Protein 3S6F (pdb70)

B-factor: mean 16.77, std 8.72, range [6.76, 51.83]

Sequence (139 aa):
TQRRSLADDIQFQTTLEGVTPAQLGGFFEEGWPNPPTPETLWRRILDRRAAVFVLARTPDGQVIIGFVNALSDGILAASSIPLLEVQAAGGWRSLGLLGSELRRVLTELGDDLLYVDLSSCDDDDDVVVPFYERRLGLKRRANAFLRRYDNQAGIPA

CATH classification: 3.40.630.30

Nearest PDB structures (foldseek):
  3s6f-assembly1_A-2  TM=1.007E+00  e=1.591E-28  Deinococcus radiodurans
  7dai-assembly1_A-2  TM=8.221E-01  e=1.311E-08  Oryza sativa Japonica Group
  7dal-assembly1_B  TM=7.891E-01  e=8.339E-09  Oryza sativa Japonica Group
  7dai-assembly2_C  TM=7.968E-01  e=1.229E-08  Oryza sativa Japonica Group
  7daj-assembly1_B  TM=7.689E-01  e=3.691E-08  Oryza sativa Japonica Group

Structure (mmCIF, N/CA/C/O backbone):
data_3S6F
#
_entry.id   3S6F
#
_cell.length_a   75.168
_cell.length_b   102.524
_cell.length_c   51.511
_cell.angle_alpha   90.000
_cell.angle_beta   90.000
_cell.angle_gamma   90.000
#
_symmetry.space_group_name_H-M   'C 2 2 21'
#
loop_
_entity.id
_entity.type
_entity.pdbx_description
1 polymer 'Hypothetical acetyltransferase'
2 non-polymer 'COENZYME A'
3 non-polymer 'CALCIUM ION'
4 water water
#
loop_
_atom_site.group_PDB
_atom_site.id
_atom_site.type_symbol
_atom_site.label_atom_id
_atom_site.label_alt_id
_atom_site.label_comp_id
_atom_site.label_asym_id
_atom_site.label_entity_id
_atom_site.label_seq_id
_atom_site.pdbx_PDB_ins_code
_atom_site.Cartn_x
_atom_site.Cartn_y
_atom_site.Cartn_z
_atom_site.occupancy
_atom_site.B_iso_or_equiv
_atom_site.auth_seq_id
_atom_site.auth_comp_id
_atom_site.auth_asym_id
_atom_site.auth_atom_id
_atom_site.pdbx_PDB_model_num
ATOM 14 N N . THR A 1 3 ? 13.459 27.127 12.581 1.00 28.49 2 THR A N 1
ATOM 15 C CA . THR A 1 3 ? 14.614 26.183 12.733 1.00 23.43 2 THR A CA 1
ATOM 16 C C . THR A 1 3 ? 15.894 26.591 11.965 1.00 22.42 2 THR A C 1
ATOM 17 O O . THR A 1 3 ? 16.997 26.542 12.534 1.00 19.98 2 THR A O 1
ATOM 21 N N . GLN A 1 4 ? 15.763 27.009 10.699 1.00 22.10 3 GLN A N 1
ATOM 22 C CA . GLN A 1 4 ? 16.923 27.382 9.907 1.00 23.29 3 GLN A CA 1
ATOM 23 C C . GLN A 1 4 ? 17.654 28.587 10.540 1.00 23.11 3 GLN A C 1
ATOM 24 O O . GLN A 1 4 ? 17.014 29.534 11.069 1.00 25.20 3 GLN A O 1
ATOM 30 N N . ARG A 1 5 ? 18.988 28.502 10.529 1.00 21.41 4 ARG A N 1
ATOM 31 C CA A ARG A 1 5 ? 19.882 29.539 11.123 0.50 22.78 4 ARG A CA 1
ATOM 32 C CA B ARG A 1 5 ? 19.847 29.549 11.122 0.50 22.48 4 ARG A CA 1
ATOM 33 C C . ARG A 1 5 ? 21.122 29.665 10.307 1.00 23.57 4 ARG A C 1
ATOM 34 O O . ARG A 1 5 ? 21.602 28.668 9.753 1.00 25.14 4 ARG A O 1
ATOM 49 N N . SER A 1 6 ? 21.724 30.843 10.352 1.00 24.90 5 SER A N 1
ATOM 50 C CA . SER A 1 6 ? 23.096 31.007 9.866 1.00 26.94 5 SER A CA 1
ATOM 51 C C . SER A 1 6 ? 23.873 31.960 10.747 1.00 25.34 5 SER A C 1
ATOM 52 O O . SER A 1 6 ? 23.316 32.994 11.159 1.00 25.32 5 SER A O 1
ATOM 55 N N . LEU A 1 7 ? 25.147 31.655 11.031 1.00 24.62 6 LEU A N 1
ATOM 56 C CA . LEU A 1 7 ? 25.974 32.605 11.771 1.00 24.30 6 LEU A CA 1
ATOM 57 C C . LEU A 1 7 ? 26.393 33.755 10.896 1.00 24.04 6 LEU A C 1
ATOM 58 O O . LEU A 1 7 ? 26.990 34.689 11.377 1.00 22.70 6 LEU A O 1
ATOM 63 N N . ALA A 1 8 ? 26.091 33.722 9.610 1.00 23.78 7 ALA A N 1
ATOM 64 C C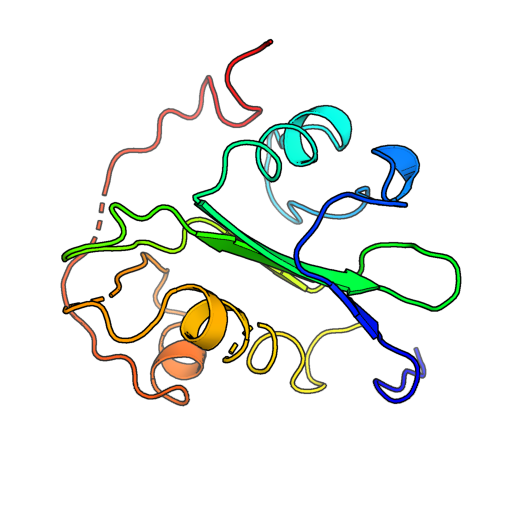A . ALA A 1 8 ? 26.640 34.741 8.747 1.00 24.86 7 ALA A CA 1
ATOM 65 C C . ALA A 1 8 ? 26.263 36.151 9.137 1.00 25.99 7 ALA A C 1
ATOM 66 O O . ALA A 1 8 ? 27.066 37.026 8.899 1.00 28.88 7 ALA A O 1
ATOM 68 N N A ASP A 1 9 ? 25.071 36.421 9.672 0.50 26.01 8 ASP A N 1
ATOM 69 N N B ASP A 1 9 ? 25.084 36.301 9.732 0.50 25.57 8 ASP A N 1
ATOM 70 C CA A ASP A 1 9 ? 24.728 37.784 10.167 0.50 26.07 8 ASP A CA 1
ATOM 71 C CA B ASP A 1 9 ? 24.562 37.583 10.133 0.50 25.30 8 ASP A CA 1
ATOM 72 C C A ASP A 1 9 ? 24.619 37.771 11.732 0.50 24.28 8 ASP A C 1
ATOM 73 C C B ASP A 1 9 ? 25.043 38.040 11.525 0.50 22.96 8 ASP A C 1
ATOM 74 O O A ASP A 1 9 ? 23.666 38.274 12.373 0.50 24.34 8 ASP A O 1
ATOM 75 O O B ASP A 1 9 ? 24.912 39.233 11.812 0.50 21.67 8 ASP A O 1
ATOM 84 N N . ILE A 1 10 ? 25.565 37.106 12.349 1.00 21.68 9 ILE A N 1
ATOM 85 C CA . ILE A 1 10 ? 25.820 37.333 13.781 1.00 18.23 9 ILE A CA 1
ATOM 86 C C . ILE A 1 10 ? 26.979 38.268 13.854 1.00 17.66 9 ILE A C 1
ATOM 87 O O . ILE A 1 10 ? 28.005 38.079 13.163 1.00 20.27 9 ILE A O 1
ATOM 92 N N . GLN A 1 11 ? 26.823 39.283 14.691 1.00 15.88 10 GLN A N 1
ATOM 93 C CA . GLN A 1 11 ? 27.864 40.226 14.999 1.00 16.48 10 GLN A CA 1
ATOM 94 C C . GLN A 1 11 ? 28.281 40.116 16.446 1.00 13.04 10 GLN A C 1
ATOM 95 O O . GLN A 1 11 ? 27.474 39.789 17.303 1.00 14.50 10 GLN A O 1
ATOM 101 N N . PHE A 1 12 ? 29.528 40.457 16.720 1.00 12.37 11 PHE A N 1
ATOM 102 C CA . PHE A 1 12 ? 30.089 40.357 18.069 1.00 11.55 11 PHE A CA 1
ATOM 103 C C . PHE A 1 12 ? 30.493 41.723 18.562 1.00 11.21 11 PHE A C 1
ATOM 104 O O . PHE A 1 12 ? 30.962 42.579 17.785 1.00 13.46 11 PHE A O 1
ATOM 112 N N . GLN A 1 13 ? 30.366 41.935 19.872 1.00 10.38 12 GLN A N 1
ATOM 113 C CA . GLN A 1 13 ? 30.844 43.147 20.496 1.00 10.14 12 GLN A CA 1
ATOM 114 C C . GLN A 1 13 ? 31.265 42.860 21.930 1.00 9.41 12 GLN A C 1
ATOM 115 O O . GLN A 1 13 ? 30.838 41.875 22.527 1.00 9.46 12 GLN A O 1
ATOM 121 N N . THR A 1 14 ? 32.078 43.767 22.463 1.00 9.17 13 THR A N 1
ATOM 122 C CA . THR A 1 14 ? 32.673 43.630 23.775 1.00 9.53 13 THR A CA 1
ATOM 123 C C . THR A 1 14 ? 32.350 44.810 24.685 1.00 9.60 13 THR A C 1
ATOM 124 O O . THR A 1 14 ? 33.009 45.024 25.702 1.00 10.34 13 THR A O 1
ATOM 128 N N . THR A 1 15 ? 31.313 45.571 24.326 1.00 9.99 14 THR A N 1
ATOM 129 C CA . THR A 1 15 ? 30.793 46.650 25.139 1.00 10.57 14 THR A CA 1
ATOM 130 C C . THR A 1 15 ? 29.277 46.492 25.235 1.00 9.69 14 THR A C 1
ATOM 131 O O . THR A 1 15 ? 28.672 45.721 24.494 1.00 10.04 14 THR A O 1
ATOM 135 N N . LEU A 1 16 ? 28.666 47.257 26.127 1.00 9.95 15 LEU A N 1
ATOM 136 C CA . LEU A 1 16 ? 27.229 47.343 26.248 1.00 10.52 15 LEU A CA 1
ATOM 137 C C . LEU A 1 16 ? 26.638 48.485 25.421 1.00 10.18 15 LEU A C 1
ATOM 138 O O . LEU A 1 16 ? 25.463 48.781 25.529 1.00 11.16 15 LEU A O 1
ATOM 143 N N . GLU A 1 17 ? 27.437 49.161 24.579 1.00 11.27 16 GLU A N 1
ATOM 144 C CA . GLU A 1 17 ? 26.888 50.239 23.745 1.00 11.23 16 GLU A CA 1
ATOM 145 C C . GLU A 1 17 ? 25.845 49.654 22.809 1.00 11.33 16 GLU A C 1
ATOM 146 O O . GLU A 1 17 ? 26.107 48.709 22.092 1.00 13.29 16 GLU A O 1
ATOM 152 N N . GLY A 1 18 ? 24.649 50.220 22.837 1.00 11.17 17 GLY A N 1
ATOM 153 C CA . GLY A 1 18 ? 23.591 49.736 21.972 1.00 11.96 17 GLY A CA 1
ATOM 154 C C . GLY A 1 18 ? 22.883 48.491 22.458 1.00 12.17 17 GLY A C 1
ATOM 155 O O . GLY A 1 18 ? 22.068 47.923 21.722 1.00 14.72 17 GLY A O 1
ATOM 156 N N . VAL A 1 19 ? 23.159 48.050 23.687 1.00 11.04 18 VAL A N 1
ATOM 157 C CA . VAL A 1 19 ? 22.517 46.864 24.262 1.00 11.00 18 VAL A CA 1
ATOM 158 C C . VAL A 1 19 ? 21.656 47.278 25.437 1.00 11.52 18 VAL A C 1
ATOM 159 O O . VAL A 1 19 ? 22.149 47.885 26.400 1.00 12.40 18 VAL A O 1
ATOM 163 N N . THR A 1 20 ? 20.371 46.952 25.362 1.00 12.75 19 THR A N 1
ATOM 164 C CA . THR A 1 20 ? 19.469 47.209 26.454 1.00 14.08 19 THR A CA 1
ATOM 165 C C . THR A 1 20 ? 19.161 45.921 27.211 1.00 13.02 19 THR A C 1
ATOM 166 O O . THR A 1 20 ? 19.337 44.835 26.679 1.00 12.77 19 THR A O 1
ATOM 170 N N . PRO A 1 21 ? 18.598 46.036 28.421 1.00 13.51 20 PRO A N 1
ATOM 171 C CA . PRO A 1 21 ? 18.117 44.822 29.102 1.00 13.52 20 PRO A CA 1
ATOM 172 C C . PRO A 1 21 ? 17.075 44.065 28.282 1.00 13.95 20 PRO A C 1
ATOM 173 O O . PRO A 1 21 ? 17.041 42.834 28.298 1.00 15.27 20 PRO A O 1
ATOM 177 N N . ALA A 1 22 ? 16.266 44.791 27.515 1.00 14.86 21 ALA A N 1
ATOM 178 C CA . ALA A 1 22 ? 15.274 44.169 26.624 1.00 16.64 21 ALA A CA 1
ATOM 179 C C . ALA A 1 22 ? 15.874 43.275 25.566 1.00 17.15 21 ALA A C 1
ATOM 180 O O . ALA A 1 22 ? 15.137 42.510 24.961 1.00 19.76 21 ALA A O 1
ATOM 182 N N . GLN A 1 23 ? 17.165 43.414 25.293 1.00 13.09 22 GLN A N 1
ATOM 183 C CA . GLN A 1 23 ? 17.905 42.614 24.336 1.00 12.97 22 GLN A CA 1
ATOM 184 C C . GLN A 1 23 ? 18.704 41.483 24.984 1.00 11.80 22 GLN A C 1
ATOM 185 O O . GLN A 1 23 ? 19.337 40.714 24.285 1.00 12.02 22 GLN A O 1
ATOM 191 N N . LEU A 1 24 ? 18.619 41.345 26.302 1.00 12.14 23 LEU A N 1
ATOM 192 C CA . LEU A 1 24 ? 19.339 40.350 27.096 1.00 11.51 23 LEU A CA 1
ATOM 193 C C . LEU A 1 24 ? 18.399 39.304 27.689 1.00 11.51 23 LEU A C 1
ATOM 194 O O . LEU A 1 24 ? 18.801 38.555 28.566 1.00 11.99 23 LEU A O 1
ATOM 199 N N . GLY A 1 25 ? 17.168 39.213 27.209 1.00 12.34 24 GLY A N 1
ATOM 200 C CA . GLY A 1 25 ? 16.291 38.156 27.608 1.00 13.14 24 GLY A CA 1
ATOM 201 C C . GLY A 1 25 ? 16.632 36.825 26.965 1.00 12.07 24 GLY A C 1
ATOM 202 O O . GLY A 1 25 ? 17.305 36.760 25.928 1.00 12.57 24 GLY A O 1
ATOM 203 N N . GLY A 1 26 ? 16.160 35.736 27.582 1.00 12.61 25 GLY A N 1
ATOM 204 C CA . GLY A 1 26 ? 16.320 34.390 27.047 1.00 13.08 25 GLY A CA 1
ATOM 205 C C . GLY A 1 26 ? 17.479 33.555 27.543 1.00 11.81 25 GLY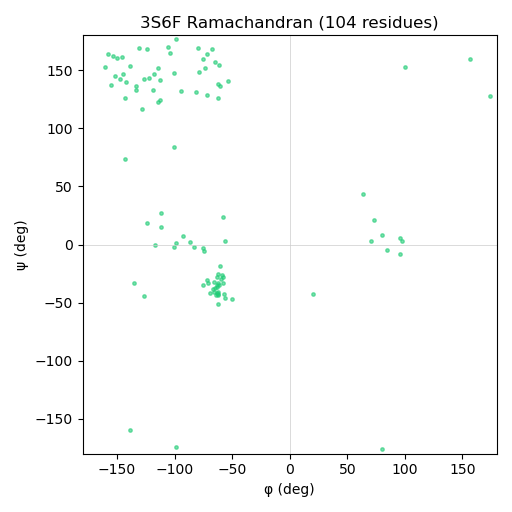 A C 1
ATOM 206 O O . GLY A 1 26 ? 17.702 32.478 27.005 1.00 13.83 25 GLY A O 1
ATOM 207 N N . PHE A 1 27 ? 18.226 34.056 28.528 1.00 11.29 26 PHE A N 1
ATOM 208 C CA . PHE A 1 27 ? 19.363 33.344 29.093 1.00 10.98 26 PH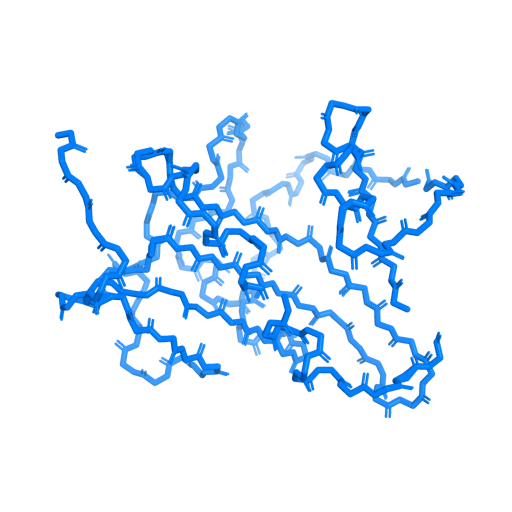E A CA 1
ATOM 209 C C . PHE A 1 27 ? 18.965 32.648 30.380 1.00 11.56 26 PHE A C 1
ATOM 210 O O . PHE A 1 27 ? 17.817 32.715 30.848 1.00 12.81 26 PHE A O 1
ATOM 218 N N . PHE A 1 28 ? 19.931 31.928 30.927 1.00 11.19 27 PHE A N 1
ATOM 219 C CA . PHE A 1 28 ? 19.772 31.165 32.173 1.00 11.44 27 PHE A CA 1
ATOM 220 C C . PHE A 1 28 ? 18.745 30.063 32.000 1.00 12.75 27 PHE A C 1
ATOM 221 O O . PHE A 1 28 ? 17.980 29.738 32.921 1.00 13.39 27 PHE A O 1
ATOM 229 N N . GLU A 1 29 ? 18.821 29.371 30.877 1.00 14.19 28 GLU A N 1
ATOM 230 C CA A GLU A 1 29 ? 17.943 28.242 30.608 0.50 15.42 28 GLU A CA 1
ATOM 231 C CA B GLU A 1 29 ? 17.966 28.226 30.621 0.50 15.17 28 GLU A CA 1
ATOM 232 C C . GLU A 1 29 ? 18.183 27.200 31.701 1.00 15.06 28 GLU A C 1
ATOM 233 O O . GLU A 1 29 ? 19.332 26.836 32.023 1.00 15.75 28 GLU A O 1
ATOM 244 N N . GLY A 1 30 ? 17.117 26.707 32.317 1.00 16.28 29 GLY A N 1
ATOM 245 C CA . GLY A 1 30 ? 17.255 25.685 33.350 1.00 16.35 29 GLY A CA 1
ATOM 246 C C . GLY A 1 30 ? 17.545 26.202 34.746 1.00 15.62 29 GLY A C 1
ATOM 247 O O . GLY A 1 30 ? 17.562 25.406 35.701 1.00 17.04 29 GLY A O 1
ATOM 248 N N . TRP A 1 31 ? 17.752 27.495 34.931 1.00 13.88 30 TRP A N 1
ATOM 249 C CA . TRP A 1 31 ? 18.032 28.025 36.256 1.00 12.79 30 TRP A CA 1
ATOM 250 C C . TRP A 1 31 ? 16.728 28.193 37.015 1.00 12.66 30 TRP A C 1
ATOM 251 O O . TRP A 1 31 ? 15.814 28.826 36.517 1.00 13.21 30 TRP A O 1
ATOM 262 N N . PRO A 1 32 ? 16.653 27.701 38.263 1.00 12.14 31 PRO A N 1
ATOM 263 C CA . PRO A 1 32 ? 15.414 27.901 39.004 1.00 12.52 31 PRO A CA 1
ATOM 264 C C . PRO A 1 32 ? 15.055 29.335 39.375 1.00 11.93 31 PRO A C 1
ATOM 265 O O . PRO A 1 32 ? 13.880 29.676 39.396 1.00 13.41 31 PRO A O 1
ATOM 269 N N . ASN A 1 33 ? 16.056 30.184 39.629 1.00 11.50 32 ASN A N 1
ATOM 270 C CA . ASN A 1 33 ? 15.817 31.554 40.055 1.00 12.71 32 ASN A CA 1
ATOM 271 C C . ASN A 1 33 ? 16.860 32.441 39.411 1.00 12.76 32 ASN A C 1
ATOM 272 O O . ASN A 1 33 ? 17.781 32.905 40.062 1.00 13.45 32 ASN A O 1
ATOM 277 N N . PRO A 1 34 ? 16.721 32.685 38.108 1.00 13.78 33 PRO A N 1
ATOM 278 C CA . PRO A 1 34 ? 17.709 33.335 37.315 1.00 15.13 33 PRO A CA 1
ATOM 279 C C . PRO A 1 34 ? 17.839 34.845 37.550 1.00 12.69 33 PRO A C 1
ATOM 280 O O . PRO A 1 34 ? 16.854 35.504 37.827 1.00 13.90 33 PRO A O 1
ATOM 284 N N . PRO A 1 35 ? 19.041 35.416 37.333 1.00 11.80 34 PRO A N 1
ATOM 285 C CA . PRO A 1 35 ? 19.107 36.866 37.164 1.00 11.64 34 PRO A CA 1
ATOM 286 C C . PRO A 1 35 ? 18.154 37.324 36.083 1.00 10.97 34 PRO A C 1
ATOM 287 O O . PRO A 1 35 ? 17.979 36.672 35.061 1.00 12.22 34 PRO A O 1
ATOM 291 N N . THR A 1 36 ? 17.520 38.453 36.332 1.00 10.26 35 THR A N 1
ATOM 292 C CA . THR A 1 36 ? 16.722 39.127 35.318 1.00 11.09 35 THR A CA 1
ATOM 293 C C . THR A 1 36 ? 17.621 39.670 34.201 1.00 10.66 35 THR A C 1
ATOM 294 O O . THR A 1 36 ? 18.829 39.809 34.377 1.00 9.93 35 THR A O 1
ATOM 298 N N . PRO A 1 37 ? 17.027 40.096 33.078 1.00 10.79 36 PRO A N 1
ATOM 299 C CA . PRO A 1 37 ? 17.853 40.735 32.031 1.00 10.29 36 PRO A CA 1
ATOM 300 C C . PRO A 1 37 ? 18.531 42.002 32.522 1.00 10.52 36 PRO A C 1
ATOM 301 O O . PRO A 1 37 ? 19.651 42.288 32.124 1.00 10.21 36 PRO A O 1
ATOM 305 N N . GLU A 1 38 ? 17.855 42.746 33.387 1.00 10.61 37 GLU A N 1
ATOM 306 C CA . GLU A 1 38 ? 18.448 43.937 33.988 1.00 11.63 37 GLU A CA 1
ATOM 307 C C . GLU A 1 38 ? 19.672 43.574 34.826 1.00 10.56 37 GLU A C 1
ATOM 308 O O . GLU A 1 38 ? 20.719 44.245 34.760 1.00 10.99 37 GLU A O 1
ATOM 314 N N . THR A 1 39 ? 19.581 42.492 35.604 1.00 10.04 38 THR A N 1
ATOM 315 C CA . THR A 1 39 ? 20.711 42.027 36.368 1.00 9.79 38 THR A CA 1
ATOM 316 C C . THR A 1 39 ? 21.836 41.530 35.480 1.00 8.90 38 THR A C 1
ATOM 317 O O . THR A 1 39 ? 23.011 41.775 35.757 1.00 9.29 38 THR A O 1
ATOM 321 N N . LEU A 1 40 ? 21.510 40.810 34.412 1.00 8.63 39 LEU A N 1
ATOM 322 C CA . LEU A 1 40 ? 22.521 40.387 33.456 1.00 8.59 39 LEU A CA 1
ATOM 323 C C . LEU A 1 40 ? 23.292 41.582 32.889 1.00 8.28 39 LEU A C 1
ATOM 324 O O . LEU A 1 40 ? 24.502 41.537 32.749 1.00 8.26 39 LEU A O 1
ATOM 329 N N . TRP A 1 41 ? 22.571 42.653 32.567 1.00 8.33 40 TRP A N 1
ATOM 330 C CA . TRP A 1 41 ? 23.234 43.852 32.083 1.00 8.46 40 TRP A CA 1
ATOM 331 C C . TRP A 1 41 ? 24.266 44.325 33.114 1.00 8.18 40 TRP A C 1
ATOM 332 O O . TRP A 1 41 ? 25.414 44.635 32.788 1.00 8.37 40 TRP A O 1
ATOM 343 N N A ARG A 1 42 ? 23.883 44.367 34.389 0.58 8.70 41 ARG A N 1
ATOM 344 N N B ARG A 1 42 ? 23.850 44.356 34.382 0.42 8.99 41 ARG A N 1
ATOM 345 C CA A ARG A 1 42 ? 24.822 44.780 35.450 0.58 9.04 41 ARG A CA 1
ATOM 346 C CA B ARG A 1 42 ? 24.729 44.730 35.501 0.42 9.55 41 ARG A CA 1
ATOM 347 C C A ARG A 1 42 ? 26.000 43.808 35.606 0.58 8.46 41 ARG A C 1
ATOM 348 C C B ARG A 1 42 ? 25.949 43.816 35.628 0.42 8.78 41 ARG A C 1
ATOM 349 O O A ARG A 1 42 ? 27.144 44.241 35.810 0.58 9.42 41 ARG A O 1
ATOM 350 O O B ARG A 1 42 ? 27.058 44.299 35.864 0.42 8.88 41 ARG A O 1
ATOM 365 N N . ILE A 1 43 ? 25.716 42.505 35.500 1.00 8.24 42 ILE A N 1
ATOM 366 C CA . ILE A 1 43 ? 26.792 41.510 35.542 1.00 8.34 42 ILE A CA 1
ATOM 367 C C . ILE A 1 43 ? 27.831 41.765 34.454 1.00 7.75 42 ILE A C 1
ATOM 368 O O . ILE A 1 43 ? 29.030 41.774 34.706 1.00 8.58 42 ILE A O 1
ATOM 373 N N . LEU A 1 44 ? 27.332 42.005 33.253 1.00 7.92 43 LEU A N 1
ATOM 374 C CA . LEU A 1 44 ? 28.235 42.297 32.155 1.00 7.98 43 LEU A CA 1
ATOM 375 C C . LEU A 1 44 ? 29.012 43.571 32.398 1.00 7.66 43 LEU A C 1
ATOM 376 O O . LEU A 1 44 ? 30.205 43.661 32.121 1.00 8.47 43 LEU A O 1
ATOM 381 N N . ASP A 1 45 ? 28.335 44.607 32.912 1.00 8.31 44 ASP A N 1
ATOM 382 C CA . ASP A 1 45 ? 28.982 45.881 33.187 1.00 8.98 44 ASP A CA 1
ATOM 383 C C . ASP A 1 45 ? 30.075 45.746 34.243 1.00 8.59 44 ASP A C 1
ATOM 384 O O . ASP A 1 45 ? 31.019 46.542 34.223 1.00 11.61 44 ASP A O 1
ATOM 389 N N . ARG A 1 46 ? 29.962 44.782 35.144 1.00 8.23 45 ARG A N 1
ATOM 390 C CA A ARG A 1 46 ? 30.958 44.572 36.202 0.50 8.86 45 ARG A CA 1
ATOM 391 C CA B ARG A 1 46 ? 30.973 44.611 36.181 0.50 9.01 45 ARG A CA 1
ATOM 392 C C . ARG A 1 46 ? 32.028 43.570 35.835 1.00 8.44 45 ARG A C 1
ATOM 393 O O . ARG A 1 46 ? 33.000 43.418 36.571 1.00 9.91 45 ARG A O 1
ATOM 408 N N . ALA A 1 47 ? 31.867 42.823 34.747 1.00 7.92 46 ALA A N 1
ATOM 409 C CA . ALA A 1 47 ? 32.874 41.879 34.284 1.00 8.00 46 ALA A CA 1
ATOM 410 C C . ALA A 1 47 ? 34.172 42.625 33.948 1.00 7.54 46 ALA A C 1
ATOM 411 O O . ALA A 1 47 ? 34.142 43.782 33.538 1.00 9.27 46 ALA A O 1
ATOM 413 N N . ALA A 1 48 ? 35.299 41.939 34.010 1.00 7.13 47 ALA A N 1
ATOM 414 C CA . ALA A 1 48 ? 36.519 42.515 33.420 1.00 7.91 47 ALA A CA 1
ATOM 415 C C . ALA A 1 48 ? 36.350 42.707 31.928 1.00 7.66 47 ALA A C 1
ATOM 416 O O . ALA A 1 48 ? 36.630 43.779 31.380 1.00 9.47 47 ALA A O 1
ATOM 418 N N . VAL A 1 49 ? 35.931 41.651 31.237 1.00 7.51 48 VAL A N 1
ATOM 419 C CA . VAL A 1 49 ? 35.683 41.648 29.801 1.00 8.04 48 VAL A CA 1
ATOM 420 C C . VAL A 1 49 ? 34.517 40.714 29.544 1.00 7.37 48 VAL A C 1
ATOM 421 O O . VAL A 1 49 ? 34.186 39.829 30.358 1.00 7.48 48 VAL A O 1
ATOM 425 N N . PHE A 1 50 ? 33.915 40.863 28.384 1.00 7.39 49 PHE A N 1
ATOM 426 C CA . PHE A 1 50 ? 32.836 39.980 27.939 1.00 7.34 49 PHE A CA 1
ATOM 427 C C . PHE A 1 50 ? 32.734 40.046 26.434 1.00 7.35 49 PHE A C 1
ATOM 428 O O . PHE A 1 50 ? 33.267 40.975 25.812 1.00 8.27 49 PHE A O 1
ATOM 436 N N . VAL A 1 51 ? 32.035 39.063 25.857 1.00 7.76 50 VAL A N 1
ATOM 437 C CA . VAL A 1 51 ? 31.733 39.059 24.429 1.00 7.65 50 VAL A CA 1
ATOM 438 C C . VAL A 1 51 ? 30.256 38.721 24.245 1.00 7.40 50 VAL A C 1
ATOM 439 O O . VAL A 1 51 ? 29.776 37.793 24.885 1.00 8.24 50 VAL A O 1
ATOM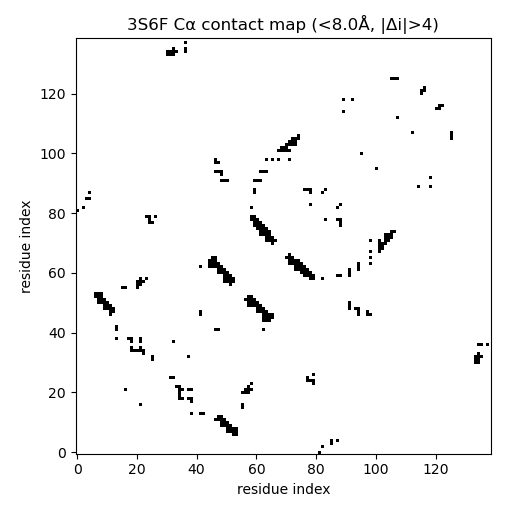 443 N N . LEU A 1 52 ? 29.570 39.490 23.421 1.00 7.61 51 LEU A N 1
ATOM 444 C CA . LEU A 1 52 ? 28.190 39.272 23.030 1.00 8.32 51 LEU A CA 1
ATOM 445 C C . LEU A 1 52 ? 28.101 38.910 21.561 1.00 8.25 51 LEU A C 1
ATOM 446 O O . LEU A 1 52 ? 28.790 39.512 20.742 1.00 10.63 51 LEU A O 1
ATOM 451 N N . ALA A 1 53 ? 27.193 37.992 21.251 1.00 8.62 52 ALA A N 1
ATOM 452 C CA . ALA A 1 53 ? 26.818 37.620 19.889 1.00 9.38 52 ALA A CA 1
ATOM 453 C C . ALA A 1 53 ? 25.389 38.080 19.672 1.00 10.23 52 ALA A C 1
ATOM 454 O O . ALA A 1 53 ? 24.523 37.748 20.476 1.00 10.20 52 ALA A O 1
ATOM 456 N N . ARG A 1 54 ? 25.173 38.886 18.631 1.00 10.56 53 ARG A N 1
ATOM 457 C CA . ARG A 1 54 ? 23.892 39.553 18.391 1.00 11.50 53 ARG A CA 1
ATOM 458 C C . ARG A 1 54 ? 23.390 39.268 16.979 1.00 12.15 53 ARG A C 1
ATOM 459 O O . ARG A 1 54 ? 24.160 39.268 16.026 1.00 13.35 53 ARG A O 1
ATOM 467 N N . THR A 1 55 ? 22.088 39.104 16.866 1.00 12.97 54 THR A N 1
ATOM 468 C CA . THR A 1 55 ? 21.423 39.095 15.559 1.00 14.42 54 THR A CA 1
ATOM 469 C C . THR A 1 55 ? 21.254 40.556 15.084 1.00 15.57 54 THR A C 1
ATOM 470 O O . THR A 1 55 ? 21.431 41.500 15.841 1.00 15.77 54 THR A O 1
ATOM 474 N N . PRO A 1 56 ? 20.868 40.739 13.795 1.00 18.44 55 PRO A N 1
ATOM 475 C CA . PRO A 1 56 ? 20.774 42.077 13.252 1.00 18.86 55 PRO A CA 1
ATOM 476 C C . PRO A 1 56 ? 19.798 43.000 13.974 1.00 18.43 55 PRO A C 1
ATOM 477 O O . PRO A 1 56 ? 20.040 44.217 14.012 1.00 21.27 55 PRO A O 1
ATOM 481 N N . ASP A 1 57 ? 18.743 42.447 14.563 1.00 18.06 56 ASP A N 1
ATOM 482 C CA . ASP A 1 57 ? 17.797 43.233 15.322 1.00 18.57 56 ASP A CA 1
ATOM 483 C C . ASP A 1 57 ? 18.307 43.670 16.702 1.00 17.43 56 ASP A C 1
ATOM 484 O O . ASP A 1 57 ? 17.616 44.404 17.404 1.00 19.77 56 ASP A O 1
ATOM 489 N N . GLY A 1 58 ? 19.516 43.241 17.086 1.00 15.32 57 GLY A N 1
ATOM 490 C CA . GLY A 1 58 ? 20.123 43.633 18.324 1.00 14.00 57 GLY A CA 1
ATOM 491 C C . GLY A 1 58 ? 19.922 42.665 19.470 1.00 13.32 57 GLY A C 1
ATOM 492 O O . GLY A 1 58 ? 20.555 42.846 20.516 1.00 13.03 57 GLY A O 1
ATOM 493 N N . GLN A 1 59 ? 19.083 41.631 19.306 1.00 12.72 58 GLN A N 1
ATOM 494 C CA . GLN A 1 59 ? 18.973 40.624 20.352 1.00 11.98 58 GLN A CA 1
ATOM 495 C C . GLN A 1 59 ? 20.313 39.964 20.581 1.00 11.03 58 GLN A C 1
ATOM 496 O O . GLN A 1 59 ? 20.987 39.571 19.638 1.00 11.60 58 GLN A O 1
ATOM 502 N N . VAL A 1 60 ? 20.670 39.778 21.850 1.00 10.05 59 VAL A N 1
ATOM 503 C CA . VAL A 1 60 ? 21.846 39.021 22.226 1.00 9.72 59 VAL A CA 1
ATOM 504 C C . VAL A 1 60 ? 21.464 37.536 22.269 1.00 9.51 59 VAL A C 1
ATOM 505 O O . VAL A 1 60 ? 20.569 37.150 23.025 1.00 10.64 59 VAL A O 1
ATOM 509 N N A ILE A 1 61 ? 22.150 36.749 21.426 0.32 8.69 60 ILE A N 1
ATOM 510 N N B ILE A 1 61 ? 22.102 36.690 21.475 0.68 9.45 60 ILE A N 1
ATOM 511 C CA A ILE A 1 61 ? 21.911 35.315 21.227 0.32 8.07 60 ILE A CA 1
ATOM 512 C CA B ILE A 1 61 ? 21.759 35.280 21.487 0.68 10.44 60 ILE A CA 1
ATOM 513 C C A ILE A 1 61 ? 22.930 34.406 21.924 0.32 8.60 60 ILE A C 1
ATOM 514 C C B ILE A 1 61 ? 22.871 34.397 22.055 0.68 9.92 60 ILE A C 1
ATOM 515 O O A ILE A 1 61 ? 22.722 33.207 22.054 0.32 8.82 60 ILE A O 1
ATOM 516 O O B ILE A 1 61 ? 22.668 33.209 22.250 0.68 10.46 60 ILE A O 1
ATOM 525 N N . GLY A 1 62 ? 24.022 34.998 22.397 1.00 8.73 61 GLY A N 1
ATOM 526 C CA . GLY A 1 62 ? 25.063 34.270 23.122 1.00 8.07 61 GLY A CA 1
ATOM 527 C C . GLY A 1 62 ? 25.905 35.247 23.855 1.00 7.98 61 GLY A C 1
ATOM 528 O O . GLY A 1 62 ? 26.087 36.387 23.389 1.00 8.68 61 GLY A O 1
ATOM 529 N N . PHE A 1 63 ? 26.488 34.825 24.983 1.00 7.60 62 PHE A N 1
ATOM 530 C CA . PHE A 1 63 ? 27.417 35.695 25.707 1.00 7.78 62 PHE A CA 1
ATOM 531 C C . PHE A 1 63 ? 28.376 34.852 26.479 1.00 7.24 62 PHE A C 1
ATOM 532 O O . PHE A 1 63 ? 28.145 33.675 26.784 1.00 7.52 62 PHE A O 1
ATOM 540 N N . VAL A 1 64 ? 29.478 35.487 26.872 1.00 7.40 63 VAL A N 1
ATOM 541 C CA . VAL A 1 64 ? 30.462 34.935 27.809 1.00 6.88 63 VAL A CA 1
ATOM 542 C C . VAL A 1 64 ? 31.019 36.111 28.595 1.00 7.32 63 VAL A C 1
ATOM 543 O O . VAL A 1 64 ? 31.233 37.199 28.035 1.00 7.48 63 VAL A O 1
ATOM 547 N N . ASN A 1 65 ? 31.283 35.911 29.881 1.00 6.76 64 ASN A N 1
ATOM 548 C CA . ASN A 1 65 ? 31.930 36.938 30.683 1.00 6.81 64 ASN A CA 1
ATOM 549 C C . ASN A 1 65 ? 33.194 36.404 31.328 1.00 7.32 64 ASN A C 1
ATOM 550 O O . ASN A 1 65 ? 33.429 35.196 31.384 1.00 7.80 64 ASN A O 1
ATOM 555 N N . ALA A 1 66 ? 33.991 37.318 31.890 1.00 6.80 65 ALA A N 1
ATOM 556 C CA . ALA A 1 66 ? 35.226 36.928 32.543 1.00 6.83 65 ALA A CA 1
ATOM 557 C C . ALA A 1 66 ? 35.561 37.925 33.645 1.00 7.11 65 ALA A C 1
ATOM 558 O O . ALA A 1 66 ? 35.366 39.148 33.503 1.00 8.18 65 ALA A O 1
ATOM 560 N N . LEU A 1 67 ? 36.140 37.378 34.702 1.00 7.10 66 LEU A N 1
ATOM 561 C CA . LEU A 1 67 ? 36.778 38.132 35.787 1.00 7.03 66 LEU A CA 1
ATOM 562 C C . LEU A 1 67 ? 38.267 38.086 35.538 1.00 7.35 66 LEU A C 1
ATOM 563 O O . LEU A 1 67 ? 38.780 37.083 35.034 1.00 7.89 66 LEU A O 1
ATOM 568 N N . SER A 1 68 ? 39.009 39.133 35.901 1.00 7.21 67 SER A N 1
ATOM 569 C CA . SER A 1 68 ? 40.440 39.148 35.651 1.00 7.09 67 SER A CA 1
ATOM 570 C C . SER A 1 68 ? 41.130 40.172 36.542 1.00 7.61 67 SER A C 1
ATOM 571 O O . SER A 1 68 ? 40.525 41.186 36.896 1.00 8.63 67 SER A O 1
ATOM 574 N N . ASP A 1 69 ? 42.414 39.933 36.854 1.00 7.32 68 ASP A N 1
ATOM 575 C CA . ASP A 1 69 ? 43.260 40.956 37.440 1.00 7.06 68 ASP A CA 1
ATOM 576 C C . ASP A 1 69 ? 44.193 41.611 36.413 1.00 8.25 68 ASP A C 1
ATOM 577 O O . ASP A 1 69 ? 44.928 42.503 36.779 1.00 8.40 68 ASP A O 1
ATOM 582 N N . GLY A 1 70 ? 44.147 41.138 35.166 1.00 8.21 69 GLY A N 1
ATOM 583 C CA . GLY A 1 70 ? 44.973 41.729 34.130 1.00 8.98 69 GLY A CA 1
ATOM 584 C C . GLY A 1 70 ? 46.445 41.472 34.230 1.00 9.23 69 GLY A C 1
ATOM 585 O O . GLY A 1 70 ? 47.227 41.990 33.412 1.00 11.54 69 GLY A O 1
ATOM 586 N N . ILE A 1 71 ? 46.859 40.679 35.209 1.00 8.54 70 ILE A N 1
ATOM 587 C CA . ILE A 1 71 ? 48.283 40.449 35.453 1.00 8.88 70 ILE A CA 1
ATOM 588 C C . ILE A 1 71 ? 48.635 38.980 35.484 1.00 9.15 70 ILE A C 1
ATOM 589 O O . ILE A 1 71 ? 49.671 38.585 34.914 1.00 10.42 70 ILE A O 1
ATOM 594 N N . LEU A 1 72 ? 47.827 38.166 36.161 1.00 8.52 71 LEU A N 1
ATOM 595 C CA . LEU A 1 72 ? 48.142 36.747 36.350 1.00 7.88 71 LEU A CA 1
ATOM 596 C C . LEU A 1 72 ? 46.967 35.821 36.108 1.00 8.50 71 LEU A C 1
ATOM 597 O O . LEU A 1 72 ? 47.197 34.678 35.698 1.00 9.83 71 LEU A O 1
ATOM 602 N N . ALA A 1 73 ? 45.724 36.244 36.411 1.00 7.74 72 ALA A N 1
ATOM 603 C CA . ALA A 1 73 ? 44.627 35.313 36.470 1.00 7.96 72 ALA A CA 1
ATOM 604 C C . ALA A 1 73 ? 43.292 35.854 35.998 1.00 7.14 72 ALA A C 1
ATOM 605 O O . ALA A 1 73 ? 42.964 36.992 36.268 1.00 8.06 72 ALA A O 1
ATOM 607 N N . ALA A 1 74 ? 42.519 34.952 35.410 1.00 7.58 73 ALA A N 1
ATOM 608 C CA . ALA A 1 74 ? 41.181 35.216 34.981 1.00 7.80 73 ALA A CA 1
ATOM 609 C C . ALA A 1 74 ? 40.324 33.977 35.181 1.00 7.82 73 ALA A C 1
ATOM 610 O O . ALA A 1 74 ? 40.807 32.844 35.218 1.00 8.17 73 ALA A O 1
ATOM 612 N N A SER A 1 75 ? 39.017 34.186 35.320 0.54 7.56 74 SER A N 1
ATOM 613 N N B SER A 1 75 ? 39.013 34.206 35.272 0.46 7.92 74 SER A N 1
ATOM 614 C CA A SER A 1 75 ? 38.079 33.082 35.317 0.54 7.74 74 SER A CA 1
ATOM 615 C CA B SER A 1 75 ? 38.030 33.151 35.450 0.46 8.17 74 SER A CA 1
ATOM 616 C C A SER A 1 75 ? 36.829 33.442 34.542 0.54 7.69 74 SER A C 1
ATOM 617 C C B SER A 1 75 ? 36.870 33.446 34.496 0.46 7.80 74 SER A C 1
ATOM 618 O O A SER A 1 75 ? 36.469 34.607 34.408 0.54 8.48 74 SER A O 1
ATOM 619 O O B SER A 1 75 ? 36.653 34.595 34.135 0.46 7.30 74 SER A O 1
ATOM 624 N N . ILE A 1 76 ? 36.154 32.410 34.045 1.00 7.29 75 ILE A N 1
ATOM 625 C CA . ILE A 1 76 ? 35.011 32.554 33.132 1.00 7.54 75 ILE A CA 1
ATOM 626 C C . ILE A 1 76 ? 33.752 32.035 33.816 1.00 7.35 75 ILE A C 1
ATOM 627 O O . ILE A 1 76 ? 33.532 30.831 33.831 1.00 8.70 75 ILE A O 1
ATOM 632 N N . PRO A 1 77 ? 32.952 32.914 34.443 1.00 7.44 76 PRO A N 1
ATOM 633 C CA . PRO A 1 77 ? 31.799 32.409 35.179 1.00 7.71 76 PRO A CA 1
ATOM 634 C C . PRO A 1 77 ? 30.681 31.821 34.343 1.00 7.45 76 PRO A C 1
ATOM 635 O O . PRO A 1 77 ? 30.060 30.841 34.754 1.00 9.75 76 PRO A O 1
ATOM 639 N N . LEU A 1 78 ? 30.362 32.484 33.236 1.00 7.35 77 LEU A N 1
ATOM 640 C CA . LEU A 1 78 ? 29.167 32.194 32.437 1.00 7.82 77 LEU A CA 1
ATOM 641 C C . LEU A 1 78 ? 29.486 32.127 30.967 1.00 7.37 77 LEU A C 1
ATOM 642 O O . LEU A 1 78 ? 30.174 33.002 30.432 1.00 8.04 77 LEU A O 1
ATOM 647 N N . LEU A 1 79 ? 28.927 31.130 30.296 1.00 7.40 78 LEU A N 1
ATOM 648 C CA . LEU A 1 79 ? 28.939 30.980 28.845 1.00 7.95 78 LEU A CA 1
ATOM 649 C C . LEU A 1 79 ? 27.584 30.411 28.462 1.00 7.65 78 LEU A C 1
ATOM 650 O O . LEU A 1 79 ? 27.213 29.345 28.959 1.00 9.37 78 LEU A O 1
ATOM 655 N N . GLU A 1 80 ? 26.873 31.058 27.547 1.00 7.99 79 GLU A N 1
ATOM 656 C CA . GLU A 1 80 ? 25.601 30.507 27.133 1.00 8.22 79 GLU A CA 1
ATOM 657 C C . GLU A 1 80 ? 25.250 30.995 25.749 1.00 7.82 79 GLU A C 1
ATOM 658 O O . GLU A 1 80 ? 25.409 32.153 25.388 1.00 8.85 79 GLU A O 1
ATOM 664 N N . VAL A 1 81 ? 24.746 30.045 24.957 1.00 8.59 80 VAL A N 1
ATOM 665 C CA . VAL A 1 81 ? 24.159 30.292 23.646 1.00 8.60 80 VAL A CA 1
ATOM 666 C C . VAL A 1 81 ? 22.717 29.837 23.729 1.00 8.64 80 VAL A C 1
ATOM 667 O O . VAL A 1 81 ? 22.422 28.760 24.239 1.00 9.82 80 VAL A O 1
ATOM 671 N N . GLN A 1 82 ? 21.804 30.664 23.245 1.00 9.20 81 GLN A N 1
ATOM 672 C CA . GLN A 1 82 ? 20.379 30.305 23.298 1.00 10.37 81 GLN A CA 1
ATOM 673 C C . GLN A 1 82 ? 20.140 29.054 22.466 1.00 10.65 81 GLN A C 1
ATOM 674 O O . GLN A 1 82 ? 20.757 28.861 21.426 1.00 11.21 81 GLN A O 1
ATOM 680 N N A ALA A 1 83 ? 19.229 28.220 22.992 0.45 11.89 82 ALA A N 1
ATOM 681 N N B ALA A 1 83 ? 19.234 28.161 22.887 0.55 11.38 82 ALA A N 1
ATOM 682 C CA A ALA A 1 83 ? 18.738 27.030 22.334 0.45 11.93 82 ALA A CA 1
ATOM 683 C CA B ALA A 1 83 ? 19.193 26.795 22.315 0.55 11.06 82 ALA A CA 1
ATOM 684 C C A ALA A 1 83 ? 18.238 27.454 21.002 0.45 11.56 82 ALA A C 1
ATOM 685 C C B ALA A 1 83 ? 19.066 26.701 20.778 0.55 11.79 82 ALA A C 1
ATOM 686 O O A ALA A 1 83 ? 17.537 28.444 20.880 0.45 12.49 82 ALA A O 1
ATOM 687 O O B ALA A 1 83 ? 19.690 25.839 20.183 0.55 11.78 82 ALA A O 1
ATOM 690 N N A GLY A 1 84 ? 18.617 26.692 19.996 0.45 12.06 83 GLY A N 1
ATOM 691 N N B GLY A 1 84 ? 18.297 27.585 20.142 0.55 11.37 83 GLY A N 1
ATOM 692 C CA A GLY A 1 84 ? 18.289 27.015 18.618 0.45 12.03 83 GLY A CA 1
ATOM 693 C CA B GLY A 1 84 ? 18.077 27.551 18.690 0.55 12.20 83 GLY A CA 1
ATOM 694 C C A GLY A 1 84 ? 19.467 27.610 17.862 0.45 11.83 83 GLY A C 1
ATOM 695 C C B GLY A 1 84 ? 19.295 27.903 17.866 0.55 11.94 83 GLY A C 1
ATOM 696 O O A GLY A 1 84 ? 19.603 27.371 16.663 0.45 12.19 83 GLY A O 1
ATOM 697 O O B GLY A 1 84 ? 19.294 27.767 16.657 0.55 11.84 83 GLY A O 1
ATOM 698 N N . TRP A 1 85 ? 20.332 28.364 18.561 1.00 11.42 84 TRP A N 1
ATOM 699 C CA . TRP A 1 85 ? 21.571 28.867 17.969 1.00 10.64 84 TRP A CA 1
ATOM 700 C C . TRP A 1 85 ? 22.772 28.002 18.284 1.00 10.40 84 TRP A C 1
ATOM 701 O O . TRP A 1 85 ? 23.874 28.332 17.842 1.00 11.49 84 TRP A O 1
ATOM 712 N N . ARG A 1 86 ? 22.586 26.944 19.078 1.00 10.26 85 ARG A N 1
ATOM 713 C CA . ARG A 1 86 ? 23.643 26.004 19.422 1.00 10.62 85 ARG A CA 1
ATOM 714 C C . ARG A 1 86 ? 24.011 25.135 18.225 1.00 10.88 85 ARG A C 1
ATOM 715 O O . ARG A 1 86 ? 23.244 25.006 17.257 1.00 11.28 85 ARG A O 1
ATOM 723 N N . SER A 1 87 ? 25.163 24.479 18.316 1.00 11.05 86 SER A N 1
ATOM 724 C CA . SER A 1 87 ? 25.585 23.488 17.329 1.00 11.16 86 SER A CA 1
ATOM 725 C C . SER A 1 87 ? 26.011 24.114 16.002 1.00 11.26 86 SER A C 1
ATOM 726 O O . SER A 1 87 ? 26.030 23.430 14.951 1.00 12.20 86 SER A O 1
ATOM 729 N N . LEU A 1 88 ? 26.362 25.391 16.028 1.00 11.32 87 LEU A N 1
ATOM 730 C CA . LEU A 1 88 ? 26.877 26.112 14.871 1.00 11.20 87 LEU A CA 1
ATOM 731 C C . LEU A 1 88 ? 28.304 26.593 15.079 1.00 11.43 87 LEU A C 1
ATOM 732 O O . LEU A 1 88 ? 28.872 27.244 14.211 1.00 14.07 87 LEU A O 1
ATOM 737 N N . GLY A 1 89 ? 28.887 26.314 16.243 1.00 11.29 88 GLY A N 1
ATOM 738 C CA . GLY A 1 89 ? 30.213 26.799 16.587 1.00 11.04 88 GLY A CA 1
ATOM 739 C C . GLY A 1 89 ? 30.264 28.100 17.355 1.00 10.03 88 GLY A C 1
ATOM 740 O O . GLY A 1 89 ? 31.348 28.604 17.676 1.00 11.62 88 GLY A O 1
ATOM 741 N N A LEU A 1 90 ? 29.102 28.641 17.721 0.59 10.03 89 LEU A N 1
ATOM 742 N N B LEU A 1 90 ? 29.103 28.676 17.696 0.41 10.34 89 LEU A N 1
ATOM 743 C CA A LEU A 1 90 ? 29.071 29.952 18.380 0.59 9.50 89 LEU A CA 1
ATOM 744 C CA B LEU A 1 90 ? 29.082 29.970 18.412 0.41 10.14 89 LEU A CA 1
ATOM 745 C C A LEU A 1 90 ? 29.690 29.923 19.788 0.59 9.16 89 LEU A C 1
ATOM 746 C C B LEU A 1 90 ? 29.749 29.896 19.778 0.41 9.48 89 LEU A C 1
ATOM 747 O O A LEU A 1 90 ? 30.383 30.868 20.186 0.59 9.46 89 LEU A O 1
ATOM 748 O O B LEU A 1 90 ? 30.538 30.777 20.136 0.41 9.62 89 LEU A O 1
ATOM 757 N N . GLY A 1 91 ? 29.411 28.877 20.561 1.00 9.34 90 GLY A N 1
ATOM 758 C CA . GLY A 1 91 ? 29.992 28.801 21.884 1.00 9.41 90 GLY A CA 1
ATOM 759 C C . GLY A 1 91 ? 31.507 28.773 21.836 1.00 9.48 90 GLY A C 1
ATOM 760 O O . GLY A 1 91 ? 32.180 29.430 22.628 1.00 9.47 90 GLY A O 1
ATOM 761 N N . SER A 1 92 ? 32.055 27.969 20.921 1.00 9.80 91 SER A N 1
ATOM 762 C CA . SER A 1 92 ? 33.501 27.902 20.745 1.00 9.77 91 SER A CA 1
ATOM 763 C C . SER A 1 92 ? 34.069 29.249 20.310 1.00 9.91 91 SER A C 1
ATOM 764 O O . SER A 1 92 ? 35.133 29.664 20.788 1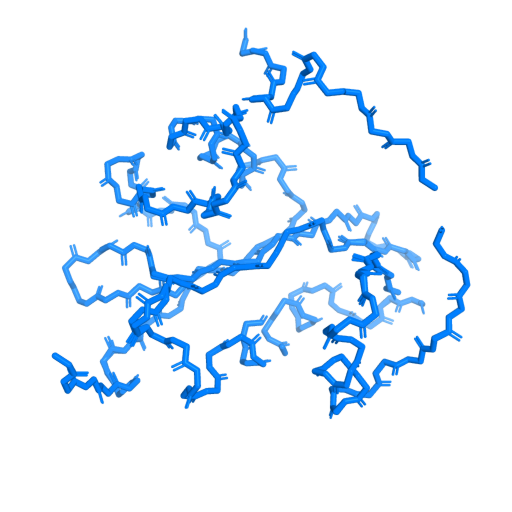.00 10.70 91 SER A O 1
ATOM 767 N N . GLU A 1 93 ? 33.371 29.928 19.417 1.00 9.79 92 GLU A N 1
ATOM 768 C CA . GLU A 1 93 ? 33.800 31.230 18.943 1.00 10.31 92 GLU A CA 1
ATOM 769 C C . GLU A 1 93 ? 33.803 32.266 20.072 1.00 9.89 92 GLU A C 1
ATOM 770 O O . GLU A 1 93 ? 34.734 33.077 20.165 1.00 9.81 92 GLU A O 1
ATOM 776 N N . LEU A 1 94 ? 32.751 32.259 20.898 1.00 9.01 93 LEU A N 1
ATOM 777 C CA . LEU A 1 94 ? 32.708 33.143 22.051 1.00 8.79 93 LEU A CA 1
ATOM 778 C C . LEU A 1 94 ? 33.897 32.900 22.966 1.00 8.38 93 LEU A C 1
ATOM 779 O O . LEU A 1 94 ? 34.501 33.840 23.490 1.00 8.73 93 LEU A O 1
ATOM 792 N N . ARG A 1 96 ? 36.877 31.587 22.155 1.00 9.48 95 ARG A N 1
ATOM 793 C CA . ARG A 1 96 ? 38.095 32.103 21.542 1.00 10.12 95 ARG A CA 1
ATOM 794 C C . ARG A 1 96 ? 38.155 33.635 21.670 1.00 10.20 95 ARG A C 1
ATOM 795 O O . ARG A 1 96 ? 39.209 34.210 21.973 1.00 10.59 95 ARG A O 1
ATOM 803 N N . ARG A 1 97 ? 37.027 34.306 21.435 1.00 9.25 96 ARG A N 1
ATOM 804 C CA . ARG A 1 97 ? 37.007 35.762 21.506 1.00 9.79 96 ARG A CA 1
ATOM 805 C C . ARG A 1 97 ? 37.244 36.277 22.917 1.00 8.88 96 ARG A C 1
ATOM 806 O O . ARG A 1 97 ? 37.928 37.281 23.074 1.00 10.08 96 ARG A O 1
ATOM 814 N N . VAL A 1 98 ? 36.709 35.623 23.947 1.00 8.70 97 VAL A N 1
ATOM 815 C CA . VAL A 1 98 ? 36.938 36.129 25.306 1.00 8.71 97 VAL A CA 1
ATOM 816 C C . VAL A 1 98 ? 38.396 35.898 25.723 1.00 9.03 97 VAL A C 1
ATOM 817 O O . VAL A 1 98 ? 38.983 36.731 26.416 1.00 9.56 97 VAL A O 1
ATOM 821 N N . LEU A 1 99 ? 38.991 34.797 25.242 1.00 9.63 98 LEU A N 1
ATOM 822 C CA . LEU A 1 99 ? 40.397 34.549 25.528 1.00 10.47 98 LEU A CA 1
ATOM 823 C C . LEU A 1 99 ? 41.264 35.631 24.873 1.00 10.91 98 LEU A C 1
ATOM 824 O O . LEU A 1 99 ? 42.217 36.111 25.488 1.00 11.98 98 LEU A O 1
ATOM 829 N N . THR A 1 100 ? 40.898 36.074 23.685 1.00 11.25 99 THR A N 1
ATOM 830 C CA . THR A 1 100 ? 41.594 37.188 23.037 1.00 11.77 99 THR A CA 1
ATOM 831 C C . THR A 1 100 ? 41.454 38.461 23.876 1.00 11.25 99 THR A C 1
ATOM 832 O O . THR A 1 100 ? 42.441 39.201 24.099 1.00 12.69 99 THR A O 1
ATOM 836 N N . GLU A 1 101 ? 40.262 38.744 24.387 1.00 10.51 100 GLU A N 1
ATOM 837 C CA . GLU A 1 101 ? 40.061 39.950 25.218 1.00 10.36 100 GLU A CA 1
ATOM 838 C C . GLU A 1 101 ? 40.865 39.924 26.499 1.00 10.01 100 GLU A C 1
ATOM 839 O O . GLU A 1 101 ? 41.352 40.944 26.975 1.00 12.19 100 GLU A O 1
ATOM 845 N N . LEU A 1 102 ? 41.022 38.735 27.077 1.00 9.97 101 LEU A N 1
ATOM 846 C CA . LEU A 1 102 ? 41.755 38.569 28.319 1.00 9.82 101 LEU A CA 1
ATOM 847 C C . LEU A 1 102 ? 43.248 38.743 28.159 1.00 11.05 101 LEU A C 1
ATOM 848 O O . LEU A 1 102 ? 43.932 39.149 29.105 1.00 11.47 101 LEU A O 1
ATOM 853 N N . GLY A 1 103 ? 43.777 38.397 26.996 1.00 11.65 102 GLY A N 1
ATOM 854 C CA . GLY A 1 103 ? 45.204 38.380 26.767 1.00 13.30 102 GLY A CA 1
ATOM 855 C C . GLY A 1 103 ? 45.884 37.128 27.322 1.00 13.71 102 GLY A C 1
ATOM 856 O O . GLY A 1 103 ? 45.266 36.199 27.828 1.00 14.99 102 GLY A O 1
ATOM 857 N N . ASP A 1 104 ? 47.211 37.075 27.227 1.00 15.31 103 ASP A N 1
ATOM 858 C CA A ASP A 1 104 ? 47.956 35.841 27.518 0.50 15.33 103 ASP A CA 1
ATOM 859 C CA B ASP A 1 104 ? 47.930 35.805 27.531 0.50 16.04 103 ASP A CA 1
ATOM 860 C C . ASP A 1 104 ? 48.354 35.667 28.984 1.00 14.80 103 ASP A C 1
ATOM 861 O O . ASP A 1 104 ? 49.427 35.207 29.298 1.00 14.82 103 ASP A O 1
ATOM 870 N N . LEU A 1 105 ? 47.458 36.020 29.881 1.00 13.37 104 LEU A N 1
ATOM 871 C CA A LEU A 1 105 ? 47.541 35.763 31.335 0.56 11.54 104 LEU A CA 1
ATOM 872 C CA B LEU A 1 105 ? 47.830 35.860 31.265 0.44 13.29 104 LEU A CA 1
ATOM 873 C C . LEU A 1 105 ? 47.991 34.387 31.642 1.00 11.55 104 LEU A C 1
ATOM 874 O O . LEU A 1 105 ? 47.559 33.432 30.971 1.00 14.70 104 LEU A O 1
ATOM 883 N N . TYR A 1 106 ? 48.738 34.202 32.704 1.00 10.59 105 TYR A N 1
ATOM 884 C CA . TYR A 1 106 ? 49.175 32.909 33.116 1.00 10.62 105 TYR A CA 1
ATOM 885 C C . TYR A 1 106 ? 48.048 31.905 33.341 1.00 9.98 105 TYR A C 1
ATOM 886 O O . TYR A 1 106 ? 48.105 30.776 32.839 1.00 12.17 105 TYR A O 1
ATOM 903 N N . VAL A 1 108 ? 43.897 30.933 33.246 1.00 8.86 107 VAL A N 1
ATOM 904 C CA . VAL A 1 108 ? 42.481 31.109 32.918 1.00 8.92 107 VAL A CA 1
ATOM 905 C C . VAL A 1 108 ? 41.793 29.841 33.368 1.00 9.50 107 VAL A C 1
ATOM 906 O O . VAL A 1 108 ? 42.216 28.733 32.977 1.00 11.67 107 VAL A O 1
ATOM 910 N N . ASP A 1 109 ? 40.739 29.978 34.159 1.00 8.92 108 ASP A N 1
ATOM 911 C CA . ASP A 1 109 ? 40.083 28.838 34.756 1.00 9.50 108 ASP A CA 1
ATOM 912 C C . ASP A 1 109 ? 38.568 28.984 34.720 1.00 9.83 108 ASP A C 1
ATOM 913 O O . ASP A 1 109 ? 38.017 30.094 34.750 1.00 9.70 108 ASP A O 1
ATOM 918 N N . LEU A 1 110 ? 37.868 27.852 34.710 1.00 9.58 109 LEU A N 1
ATOM 919 C CA . LEU A 1 110 ? 36.411 27.815 34.797 1.00 9.55 109 LEU A CA 1
ATOM 920 C C . LEU A 1 110 ? 35.988 26.483 35.381 1.00 9.92 109 LEU A C 1
ATOM 921 O O . LEU A 1 110 ? 36.762 25.537 35.398 1.00 11.27 109 LEU A O 1
ATOM 926 N N A SER A 1 111 ? 34.765 26.449 35.874 0.58 9.52 110 SER A N 1
ATOM 927 N N B SER A 1 111 ? 34.762 26.413 35.854 0.42 10.99 110 SER A N 1
ATOM 928 C CA A SER A 1 111 ? 34.137 25.240 36.434 0.58 9.78 110 SER A CA 1
ATOM 929 C CA B SER A 1 111 ? 34.234 25.180 36.427 0.42 12.15 110 SER A CA 1
ATOM 930 C C A SER A 1 111 ? 33.098 24.670 35.500 0.58 10.36 110 SER A C 1
ATOM 931 C C B SER A 1 111 ? 33.060 24.668 35.616 0.42 11.75 110 SER A C 1
ATOM 932 O O A SER A 1 111 ? 32.361 25.413 34.843 0.58 10.94 110 SER A O 1
ATOM 933 O O B SER A 1 111 ? 32.208 25.451 35.169 0.42 11.86 110 SER A O 1
ATOM 938 N N . CYS A 1 112 ? 32.985 23.344 35.458 1.00 11.14 111 CYS A N 1
ATOM 939 C CA . CYS A 1 112 ? 31.910 22.752 34.672 1.00 13.22 111 CYS A CA 1
ATOM 940 C C . CYS A 1 112 ? 31.549 21.360 35.157 1.00 14.12 111 CYS A C 1
ATOM 941 O O . CYS A 1 112 ? 32.304 20.712 35.876 1.00 14.70 111 CYS A O 1
ATOM 944 N N A ASP A 1 113 ? 30.430 20.888 34.651 0.55 16.59 112 ASP A N 1
ATOM 945 N N B ASP A 1 113 ? 30.369 20.892 34.777 0.45 16.13 112 ASP A N 1
ATOM 946 C CA A ASP A 1 113 ? 29.976 19.528 34.916 0.55 18.72 112 ASP A CA 1
ATOM 947 C CA B ASP A 1 113 ? 29.978 19.497 35.060 0.45 17.92 112 ASP A CA 1
ATOM 948 C C A ASP A 1 113 ? 30.608 18.548 33.929 0.55 17.88 112 ASP A C 1
ATOM 949 C C B ASP A 1 113 ? 30.535 18.574 33.974 0.45 18.03 112 ASP A C 1
ATOM 950 O O A ASP A 1 113 ? 31.242 18.928 32.933 0.55 15.97 112 ASP A O 1
ATOM 951 O O B ASP A 1 113 ? 31.004 19.042 32.936 0.45 18.40 112 ASP A O 1
ATOM 960 N N . ASP A 1 114 ? 30.460 17.261 34.213 1.00 18.70 113 ASP A N 1
ATOM 961 C CA . ASP A 1 114 ? 31.095 16.272 33.358 1.00 19.41 113 ASP A CA 1
ATOM 962 C C . ASP A 1 114 ? 30.674 16.333 31.882 1.00 19.41 113 ASP A C 1
ATOM 963 O O . ASP A 1 114 ? 31.494 16.160 30.990 1.00 19.87 113 ASP A O 1
ATOM 968 N N . ASP A 1 115 ? 29.407 16.641 31.630 1.00 19.77 114 ASP A N 1
ATOM 969 C CA A ASP A 1 115 ? 28.849 16.557 30.275 0.54 21.29 114 ASP A CA 1
ATOM 970 C CA B ASP A 1 115 ? 28.865 16.534 30.275 0.46 21.09 114 ASP A CA 1
ATOM 971 C C . ASP A 1 115 ? 29.507 17.508 29.275 1.00 20.32 114 ASP A C 1
ATOM 972 O O . ASP A 1 115 ? 29.592 17.208 28.085 1.00 21.63 114 ASP A O 1
ATOM 981 N N . VAL A 1 116 ? 29.996 18.675 29.743 1.00 18.64 115 VAL A N 1
ATOM 982 C CA A VAL A 1 116 ? 30.554 19.684 28.852 0.50 18.17 115 VAL A CA 1
ATOM 983 C CA B VAL A 1 116 ? 30.586 19.685 28.826 0.50 18.18 115 V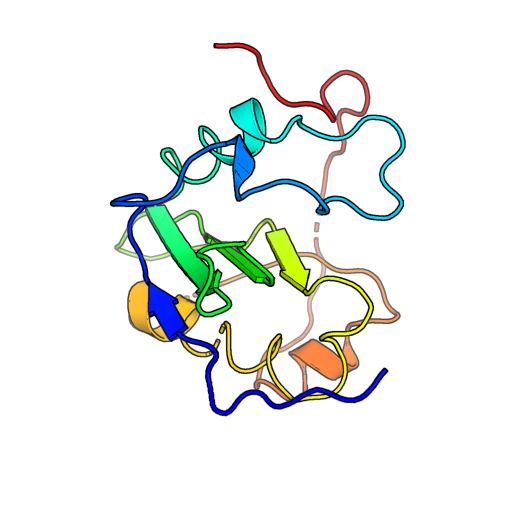AL A CA 1
ATOM 984 C C . VAL A 1 116 ? 32.104 19.667 28.829 1.00 17.14 115 VAL A C 1
ATOM 985 O O . VAL A 1 116 ? 32.747 20.450 28.128 1.00 17.76 115 VAL A O 1
ATOM 992 N N . VAL A 1 117 ? 32.721 18.745 29.573 1.00 16.06 116 VAL A N 1
ATOM 993 C CA . VAL A 1 117 ? 34.154 18.607 29.532 1.00 16.22 116 VAL A CA 1
ATOM 994 C C . VAL A 1 117 ? 34.710 18.517 28.096 1.00 16.18 116 VAL A C 1
ATOM 995 O O . VAL A 1 117 ? 35.677 19.194 27.757 1.00 16.58 116 VAL A O 1
ATOM 999 N N . PRO A 1 118 ? 34.101 17.666 27.215 1.00 17.31 117 PRO A N 1
ATOM 1000 C CA . PRO A 1 118 ? 34.678 17.581 25.878 1.00 17.90 117 PRO A CA 1
ATOM 1001 C C . PRO A 1 118 ? 34.643 18.888 25.076 1.00 16.61 117 PRO A C 1
ATOM 1002 O O . PRO A 1 118 ? 35.575 19.175 24.334 1.00 16.32 117 PRO A O 1
ATOM 1006 N N . PHE A 1 119 ? 33.614 19.705 25.281 1.00 15.81 118 PHE A N 1
ATOM 1007 C CA . PHE A 1 119 ? 33.536 21.008 24.631 1.00 14.94 118 PHE A CA 1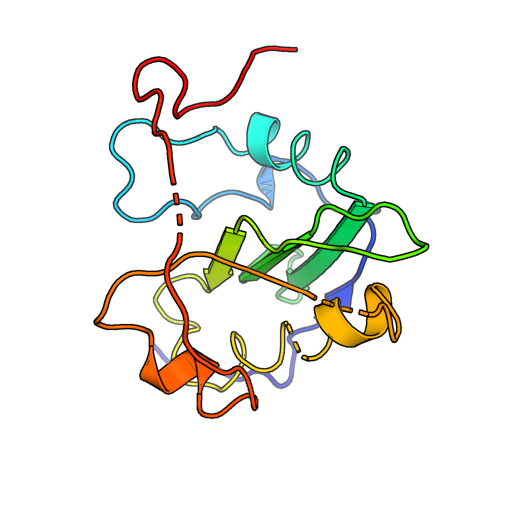
ATOM 1008 C C . PHE A 1 119 ? 34.793 21.836 24.960 1.00 13.35 118 PHE A C 1
ATOM 1009 O O . PHE A 1 119 ? 35.373 22.480 24.099 1.00 13.62 118 PHE A O 1
ATOM 1017 N N . TYR A 1 120 ? 35.155 21.833 26.228 1.00 13.21 119 TYR A N 1
ATOM 1018 C CA . TYR A 1 120 ? 36.302 22.604 26.672 1.00 12.84 119 TYR A CA 1
ATOM 1019 C C . TYR A 1 120 ? 37.639 21.962 26.293 1.00 13.21 119 TYR A C 1
ATOM 1020 O O . TYR A 1 120 ? 38.598 22.655 25.953 1.00 14.62 119 TYR A O 1
ATOM 1029 N N . GLU A 1 121 ? 37.707 20.630 26.302 1.00 14.75 120 GLU A N 1
ATOM 1030 C CA . GLU A 1 121 ? 38.939 19.957 25.887 1.00 16.77 120 GLU A CA 1
ATOM 1031 C C . GLU A 1 121 ? 39.238 20.263 24.424 1.00 16.29 120 GLU A C 1
ATOM 1032 O O . GLU A 1 121 ? 40.410 20.473 24.048 1.00 16.92 120 GLU A O 1
ATOM 1038 N N . ARG A 1 122 ? 38.184 20.358 23.586 1.00 16.52 121 ARG A N 1
ATOM 1039 C CA A ARG A 1 122 ? 38.447 20.650 22.171 0.50 17.19 121 ARG A CA 1
ATOM 1040 C CA B ARG A 1 122 ? 38.336 20.673 22.145 0.50 17.47 121 ARG A CA 1
ATOM 1041 C C . ARG A 1 122 ? 38.974 22.062 21.940 1.00 17.22 121 ARG A C 1
ATOM 1042 O O . ARG A 1 122 ? 39.638 22.328 20.929 1.00 19.90 121 ARG A O 1
ATOM 1057 N N . LEU A 1 123 ? 38.736 22.964 22.895 1.00 15.92 122 LEU A N 1
ATOM 1058 C CA . LEU A 1 123 ? 39.308 24.308 22.856 1.00 16.12 122 LEU A CA 1
ATOM 1059 C C . LEU A 1 123 ? 40.759 24.392 23.411 1.00 16.66 122 LEU A C 1
ATOM 1060 O O . LEU A 1 123 ? 41.375 25.479 23.454 1.00 18.60 122 LEU A O 1
ATOM 1065 N N . GLY A 1 124 ? 41.283 23.269 23.878 1.00 16.36 123 GLY A N 1
ATOM 1066 C CA . GLY A 1 124 ? 42.641 23.193 24.428 1.00 16.51 123 GLY A CA 1
ATOM 1067 C C . GLY A 1 124 ? 42.751 23.269 25.935 1.00 15.82 123 GLY A C 1
ATOM 1068 O O . GLY A 1 124 ? 43.855 23.272 26.458 1.00 17.27 123 GLY A O 1
ATOM 1069 N N . LEU A 1 125 ? 41.630 23.327 26.636 1.00 14.90 124 LEU A N 1
ATOM 1070 C CA . LEU A 1 125 ? 41.681 23.415 28.094 1.00 14.33 124 LEU A CA 1
ATOM 1071 C C . LEU A 1 125 ? 41.961 22.039 28.683 1.00 14.13 124 LEU A C 1
ATOM 1072 O O . LEU A 1 125 ? 41.573 21.017 28.108 1.00 15.42 124 LEU A O 1
ATOM 1077 N N . LYS A 1 126 ? 42.651 22.029 29.809 1.00 14.27 125 LYS A N 1
ATOM 1078 C CA . LYS A 1 126 ? 42.953 20.824 30.548 1.00 15.62 125 LYS A CA 1
ATOM 1079 C C . LYS A 1 126 ? 42.095 20.729 31.780 1.00 14.39 125 LYS A C 1
ATOM 1080 O O . LYS A 1 126 ? 41.415 21.684 32.126 1.00 13.87 125 LYS A O 1
ATOM 1086 N N . ARG A 1 127 ? 42.100 19.595 32.444 1.00 15.39 126 ARG A N 1
ATOM 1087 C CA A ARG A 1 127 ? 41.144 19.276 33.468 0.60 15.64 126 ARG A CA 1
ATOM 1088 C CA B ARG A 1 127 ? 41.126 19.315 33.504 0.40 15.55 126 ARG A CA 1
ATOM 1089 C C . ARG A 1 127 ? 41.807 19.086 34.833 1.00 15.05 126 ARG A C 1
ATOM 1090 O O . ARG A 1 127 ? 42.780 18.311 34.949 1.00 17.40 126 ARG A O 1
ATOM 1105 N N . ALA A 1 128 ? 41.297 19.758 35.856 1.00 14.77 127 ALA A N 1
ATOM 1106 C CA . ALA A 1 128 ? 41.719 19.574 37.241 1.00 14.92 127 ALA A CA 1
ATOM 1107 C C . ALA A 1 128 ? 40.459 19.591 38.115 1.00 14.19 127 ALA A C 1
ATOM 1108 O O . ALA A 1 128 ? 39.338 19.400 37.610 1.00 13.93 127 ALA A O 1
ATOM 1110 N N . ASN A 1 129 ? 40.602 19.852 39.416 1.00 13.28 128 ASN A N 1
ATOM 1111 C CA . ASN A 1 129 ? 39.454 19.901 40.310 1.00 13.03 128 ASN A CA 1
ATOM 1112 C C . ASN A 1 129 ? 38.966 21.332 40.452 1.00 12.64 128 ASN A C 1
ATOM 1113 O O . ASN A 1 129 ? 39.771 22.217 40.754 1.00 13.49 128 ASN A O 1
ATOM 1118 N N . ALA A 1 130 ? 37.669 21.546 40.315 1.00 12.68 129 ALA A N 1
ATOM 1119 C CA . ALA A 1 130 ? 37.030 22.837 40.682 1.00 12.48 129 ALA A CA 1
ATOM 1120 C C . ALA A 1 130 ? 36.411 22.650 42.059 1.00 11.99 129 ALA A C 1
ATOM 1121 O O . ALA A 1 130 ? 35.528 21.800 42.234 1.00 15.13 129 ALA A O 1
ATOM 1131 N N . PHE A 1 132 ? 34.109 24.511 44.799 1.00 11.29 131 PHE A N 1
ATOM 1132 C CA . PHE A 1 132 ? 33.119 25.562 44.666 1.00 11.42 131 PHE A CA 1
ATOM 1133 C C . PHE A 1 132 ? 32.100 25.623 45.771 1.00 11.23 131 PHE A C 1
ATOM 1134 O O . PHE A 1 132 ? 31.848 24.662 46.490 1.00 12.60 131 PHE A O 1
ATOM 1142 N N . LEU A 1 133 ? 31.501 26.805 45.868 1.00 11.25 132 LEU A N 1
ATOM 1143 C CA . LEU A 1 133 ? 30.350 27.109 46.713 1.00 11.10 132 LEU A CA 1
ATOM 1144 C C . LEU A 1 133 ? 29.226 27.632 45.818 1.00 11.15 132 LEU A C 1
ATOM 1145 O O . LEU A 1 133 ? 29.483 28.417 44.890 1.00 11.07 132 LEU A O 1
ATOM 1150 N N . ARG A 1 134 ? 27.978 27.278 46.154 1.00 12.07 133 ARG A N 1
ATOM 1151 C CA . ARG A 1 134 ? 26.793 27.827 45.527 1.00 12.43 133 ARG A CA 1
ATOM 1152 C C . ARG A 1 134 ? 25.858 28.332 46.590 1.00 12.95 133 ARG A C 1
ATOM 1153 O O . ARG A 1 134 ? 25.372 27.546 47.405 1.00 15.73 133 ARG A O 1
ATOM 1161 N N . ARG A 1 135 ? 25.598 29.616 46.605 1.00 12.14 134 ARG A N 1
ATOM 1162 C CA . ARG A 1 135 ? 24.699 30.241 47.532 1.00 13.35 134 ARG A CA 1
ATOM 1163 C C . ARG A 1 135 ? 23.379 30.466 46.834 1.00 12.43 134 ARG A C 1
ATOM 1164 O O . ARG A 1 135 ? 23.118 31.522 46.232 1.00 13.19 134 ARG A O 1
ATOM 1172 N N . TYR A 1 136 ? 22.566 29.421 46.831 1.00 14.07 135 TYR A N 1
ATOM 1173 C CA . TYR A 1 136 ? 21.396 29.372 45.996 1.00 13.98 135 TYR A CA 1
ATOM 1174 C C . TYR A 1 136 ? 20.385 30.465 46.339 1.00 13.93 135 TYR A C 1
ATOM 1175 O O . TYR A 1 136 ? 19.625 30.871 45.460 1.00 14.54 135 TYR A O 1
ATOM 1184 N N . ASP A 1 137 ? 20.381 30.970 47.581 1.00 14.34 136 ASP A N 1
ATOM 1185 C CA . ASP A 1 137 ? 19.474 32.075 47.926 1.00 15.01 136 ASP A CA 1
ATOM 1186 C C . ASP A 1 137 ? 19.719 33.298 47.056 1.00 14.09 136 ASP A C 1
ATOM 1187 O O . ASP A 1 137 ? 18.798 34.091 46.849 1.00 15.48 136 ASP A O 1
ATOM 1192 N N . ASN A 1 138 ? 20.947 33.443 46.551 1.00 12.62 137 ASN A N 1
ATOM 1193 C CA . ASN A 1 138 ? 21.336 34.607 45.750 1.00 12.27 137 ASN A CA 1
ATOM 1194 C C . ASN A 1 138 ? 21.604 34.300 44.307 1.00 10.87 137 ASN A C 1
ATOM 1195 O O . ASN A 1 138 ? 22.291 35.048 43.586 1.00 10.73 137 ASN A O 1
ATOM 1200 N N . GLN A 1 139 ? 20.965 33.247 43.801 1.00 10.66 138 GLN A N 1
ATOM 1201 C CA . GLN A 1 139 ? 21.075 32.871 42.417 1.00 10.49 138 GLN A CA 1
ATOM 1202 C C . GLN A 1 139 ? 20.660 33.959 41.415 1.00 11.07 138 GLN A C 1
ATOM 1203 O O . GLN A 1 139 ? 21.161 33.967 40.292 1.00 11.31 138 GLN A O 1
ATOM 1209 N N . ALA A 1 140 ? 19.749 34.851 41.808 1.00 11.43 139 ALA A N 1
ATOM 1210 C CA . ALA A 1 140 ? 19.303 35.912 40.924 1.00 11.23 139 ALA A CA 1
ATOM 1211 C C . ALA A 1 140 ? 20.182 37.156 40.983 1.00 11.05 139 ALA A C 1
ATOM 1212 O O . ALA A 1 140 ? 19.914 38.144 40.283 1.00 11.65 139 ALA A O 1
ATOM 1214 N N . GLY A 1 141 ? 21.248 37.107 41.775 1.00 11.02 140 GLY A N 1
ATOM 1215 C CA . GLY A 1 141 ? 22.224 38.195 41.864 1.00 11.08 140 GLY A CA 1
ATOM 1216 C C . GLY A 1 141 ? 22.031 39.067 43.063 1.00 12.78 140 GLY A C 1
ATOM 1217 O O . GLY A 1 141 ? 20.914 39.256 43.529 1.00 16.26 140 GLY A O 1
ATOM 1218 N N . ILE A 1 142 ? 23.099 39.674 43.530 1.00 12.64 141 ILE A N 1
ATOM 1219 C CA . ILE A 1 142 ? 22.996 40.697 44.583 1.00 15.86 141 ILE A CA 1
ATOM 1220 C C . ILE A 1 142 ? 22.380 41.965 44.009 1.00 17.65 141 ILE A C 1
ATOM 1221 O O . ILE A 1 142 ? 22.835 42.493 42.973 1.00 19.97 141 ILE A O 1
ATOM 1226 N N . PRO A 1 143 ? 21.331 42.498 44.655 1.00 20.46 142 PRO A N 1
ATOM 1227 C CA . PRO A 1 143 ? 20.672 43.691 44.074 1.00 22.69 142 PRO A CA 1
ATOM 1228 C C . PRO A 1 143 ? 21.555 44.916 44.040 1.00 25.16 142 PRO A C 1
ATOM 1229 O O . PRO A 1 143 ? 22.497 45.044 44.856 1.00 25.19 142 PRO A O 1
ATOM 1233 N N . ALA A 1 144 ? 21.189 45.829 43.128 1.00 27.31 143 ALA A N 1
ATOM 1234 C CA . ALA A 1 144 ? 21.859 47.125 42.924 1.00 29.22 143 ALA A CA 1
ATOM 1235 C C . ALA A 1 144 ? 21.768 48.037 44.166 1.00 30.73 143 ALA A C 1
ATOM 1236 O O . ALA A 1 144 ? 20.906 47.815 45.039 1.00 32.12 143 ALA A O 1
#

Radius of gyration: 14.95 Å; Cα contacts (8 Å, |Δi|>4): 224; chains: 1; bounding box: 35×34×39 Å

Secondary structure (DSSP, 8-state):
----GGG-EEESS-TT--GGGS-S--TT-SSPPPHHHHHHHHHHSSEEEEEE-TT--EEEEEEEEE-SSS-EE---EEE-TTS-SSSHHHH--HHHHHH-S---B----GGGHHHHHHTT----------GGGTT----

InterPro domains:
  IPR000182 GNAT domain [PF00583] (24-123)
  IPR000182 GN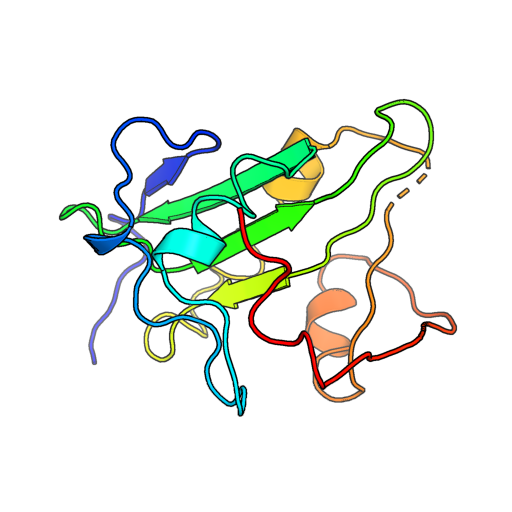AT domain [PS51186] (13-144)
  IPR016181 Acyl-CoA N-acyltransferase [SSF55729] (29-129)

Organism: Deinococcus radiodurans (strain ATCC 13939 / DSM 20539 / JCM 16871 / CCUG 27074 / LMG 4051 / NBRC 15346 / NCIMB 9279 / VKM B-1422 / R1) (NCBI:txid243230)

Foldseek 3Di:
DDDDLPQKDKDWDCVLPDLVLQPQDPPPQPAAARSVVVVVVSVPFPIKMFIAGPVRRTQWMWTKHDPLAAEMETEDTDGHPVPPPRCVSVVSVVVDVVSPDHVYYYDDDPVCVVVVVVSVDDDDDDDDDPSVQNNHDDD

Solvent-accessible surface area: 9335 Å² total